Protein AF-A0A962CX03-F1 (afdb_monomer)

Sequence (135 aa):
MAIAQDLIFKYGFELQIPLNDTGITWGGGYPDGNNATCTSNISEPQDCNHGRDATHNDDSDCHAGFSFTKLDMSGNPIPASATQWSCVRDNVTGFVWEVKTDYEGIHDKDITYRWGGITHQGNYGTEFYDDWLSW

Mean predicted aligned error: 10.26 Å

Foldseek 3Di:
DDDDADFDDDPPDGPRQQDAAPLDLWFAAPPGDIGNNLPHPDPDHGSNCDGQLNVPQDPPQHGSRWHKFFAAPVRHTDDPPDPDGQWIATPRRRDIGG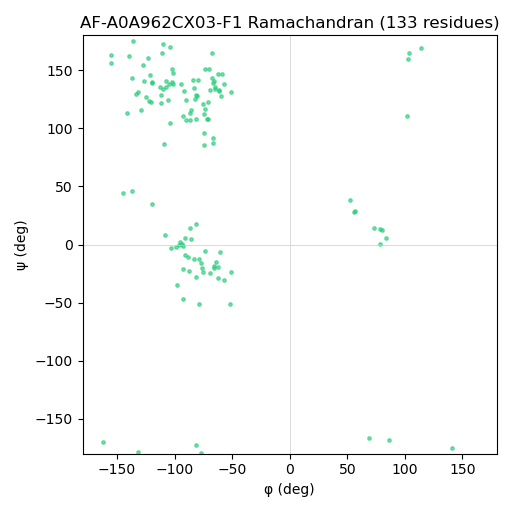DADCDPDPRHPPWDFDDAEPPDDDPDDDDHDPHGTDD

Secondary structure (DSSP, 8-state):
-PPP---EEETTEEE--PPP------EEPSSSSEETTS--S-SSPPGGGSHHHHHS---BTBGGG--EEEE-TTS-B--TT-S--SEEEETTT--EEE--BSSSSTTBTT-EE-S--TT--S--SS---SSSEE-

pLDDT: mean 82.19, std 16.19, range [32.12, 98.62]

Nearest PDB structures (foldseek):
  4gio-assembly2_B  TM=4.426E-01  e=8.519E+00  Campylobacter jejuni subsp. jejuni NCTC 11168 = ATCC 700819

Solvent-accessible surface area (backbone atoms only — not comparable to full-atom values): 8606 Å² total; per-residue (Å²): 136,86,81,89,70,81,79,58,89,54,93,90,46,87,55,76,66,60,72,86,61,91,50,48,53,42,23,66,24,76,98,61,66,74,20,77,78,48,72,40,88,61,90,68,87,45,68,22,72,39,62,38,27,48,77,44,61,37,62,90,51,43,64,30,40,44,42,70,42,38,14,40,90,86,66,48,81,49,63,86,86,54,93,74,62,38,28,40,34,32,72,79,60,68,50,71,45,75,58,65,36,95,52,94,59,98,50,22,68,84,65,43,76,52,88,53,26,84,82,55,88,74,87,80,74,96,75,87,46,89,45,51,70,56,130

Radius of gyration: 21.23 Å; Cα contacts (8 Å, |Δi|>4): 217; chains: 1; bounding box: 46×38×58 Å

Structure (mmCIF, N/CA/C/O backbone):
data_AF-A0A962CX03-F1
#
_entry.id   AF-A0A962CX03-F1
#
loop_
_atom_site.group_PDB
_atom_site.id
_atom_site.type_symbol
_atom_site.label_atom_id
_atom_site.label_alt_id
_atom_site.label_comp_id
_atom_site.label_asym_id
_atom_site.label_entity_id
_atom_site.label_seq_id
_atom_site.pdbx_PDB_ins_code
_atom_site.Cartn_x
_atom_site.Cartn_y
_atom_site.Cartn_z
_atom_site.occupancy
_atom_site.B_iso_or_equiv
_atom_site.auth_seq_id
_atom_site.auth_comp_id
_atom_site.auth_asym_id
_atom_site.auth_atom_id
_atom_site.pdbx_PDB_model_num
ATOM 1 N N . MET A 1 1 ? 19.998 -18.017 -9.190 1.00 35.44 1 MET A N 1
ATOM 2 C CA . MET A 1 1 ? 20.052 -16.808 -8.346 1.00 35.44 1 MET A CA 1
ATOM 3 C C . MET A 1 1 ? 18.984 -17.002 -7.286 1.00 35.44 1 MET A C 1
ATOM 5 O O . MET A 1 1 ? 17.829 -17.158 -7.655 1.00 35.44 1 MET A O 1
ATOM 9 N N . ALA A 1 2 ? 19.385 -17.220 -6.035 1.00 32.12 2 ALA A N 1
ATOM 10 C CA . ALA A 1 2 ? 18.464 -17.558 -4.952 1.00 32.12 2 ALA A CA 1
ATOM 11 C C . ALA A 1 2 ? 17.809 -16.273 -4.434 1.00 32.12 2 ALA A C 1
ATOM 13 O O . ALA A 1 2 ? 18.511 -15.303 -4.162 1.00 32.12 2 ALA A O 1
ATOM 14 N N . ILE A 1 3 ? 16.480 -16.267 -4.365 1.00 43.69 3 ILE A N 1
ATOM 15 C CA . ILE A 1 3 ? 15.686 -15.158 -3.839 1.00 43.69 3 ILE A CA 1
ATOM 16 C C . ILE A 1 3 ? 15.831 -15.207 -2.316 1.00 43.69 3 ILE A C 1
ATOM 18 O O . ILE A 1 3 ? 15.513 -16.229 -1.710 1.00 43.69 3 ILE A O 1
ATOM 22 N N . ALA A 1 4 ? 16.345 -14.143 -1.703 1.00 43.91 4 ALA A N 1
ATOM 23 C CA . ALA A 1 4 ? 16.260 -13.982 -0.258 1.00 43.91 4 ALA A CA 1
ATOM 24 C C . ALA A 1 4 ? 14.809 -13.613 0.067 1.00 43.91 4 ALA A C 1
ATOM 26 O O . ALA A 1 4 ? 14.304 -12.607 -0.422 1.00 43.91 4 ALA A O 1
ATOM 27 N N . GLN A 1 5 ? 14.121 -14.473 0.806 1.00 55.59 5 GLN A N 1
ATOM 28 C CA . GLN A 1 5 ? 12.756 -14.243 1.263 1.00 55.59 5 GLN A CA 1
ATOM 29 C C . GLN A 1 5 ? 12.763 -14.260 2.783 1.00 55.59 5 GLN A C 1
ATOM 31 O O . GLN A 1 5 ? 13.469 -15.073 3.382 1.00 55.59 5 GLN A O 1
ATOM 36 N N . ASP A 1 6 ? 11.997 -13.366 3.400 1.00 57.28 6 ASP A N 1
ATOM 37 C CA . ASP A 1 6 ? 11.850 -13.341 4.849 1.00 57.28 6 ASP A CA 1
ATOM 38 C C . ASP A 1 6 ? 11.018 -14.546 5.300 1.00 57.28 6 ASP A C 1
ATOM 40 O O . ASP A 1 6 ? 9.814 -14.656 5.066 1.00 57.28 6 ASP A O 1
ATOM 44 N N . LEU A 1 7 ? 11.708 -15.500 5.920 1.00 48.28 7 LEU A N 1
ATOM 45 C CA . LEU A 1 7 ? 11.159 -16.770 6.369 1.00 48.28 7 LEU A CA 1
ATOM 46 C C . LEU A 1 7 ? 10.555 -16.620 7.765 1.00 48.28 7 LEU A C 1
ATOM 48 O O . LEU A 1 7 ? 11.276 -16.554 8.762 1.00 48.28 7 LEU A O 1
ATOM 52 N N . ILE A 1 8 ? 9.225 -16.630 7.865 1.00 56.41 8 ILE A N 1
ATOM 53 C CA . ILE A 1 8 ? 8.544 -16.780 9.156 1.00 56.41 8 ILE A CA 1
ATOM 54 C C . ILE A 1 8 ? 8.317 -18.273 9.411 1.00 56.41 8 ILE A C 1
ATOM 56 O O . ILE A 1 8 ? 7.462 -18.915 8.802 1.00 56.41 8 ILE A O 1
ATOM 60 N N . PHE A 1 9 ? 9.079 -18.842 10.347 1.00 45.50 9 PHE A N 1
ATOM 61 C CA . PHE A 1 9 ? 8.930 -20.241 10.742 1.00 45.50 9 PHE A CA 1
ATOM 62 C C . PHE A 1 9 ? 7.643 -20.450 11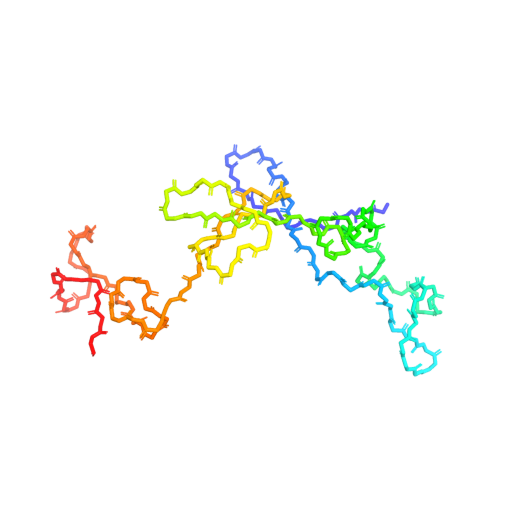.552 1.00 45.50 9 PHE A C 1
ATOM 64 O O . PHE A 1 9 ? 7.573 -20.093 12.730 1.00 45.50 9 PHE A O 1
ATOM 71 N N . LYS A 1 10 ? 6.637 -21.107 10.962 1.00 50.34 10 LYS A N 1
ATOM 72 C CA . LYS A 1 10 ? 5.485 -21.642 11.703 1.00 50.34 10 LYS A CA 1
ATOM 73 C C . LYS A 1 10 ? 5.258 -23.114 11.345 1.00 50.34 10 LYS A C 1
ATOM 75 O O . LYS A 1 10 ? 4.954 -23.452 10.210 1.00 50.34 10 LYS A O 1
ATOM 80 N N . TYR A 1 11 ? 5.417 -23.997 12.334 1.00 50.97 11 TYR A N 1
ATOM 81 C CA . TYR A 1 11 ? 5.124 -25.441 12.256 1.00 50.97 11 TYR A CA 1
ATOM 82 C C . TYR A 1 11 ? 5.843 -26.252 11.157 1.00 50.97 11 TYR A C 1
ATOM 84 O O . TYR A 1 11 ? 5.331 -27.280 10.724 1.00 50.97 11 TYR A O 1
ATOM 92 N N . GLY A 1 12 ? 7.042 -25.844 10.728 1.00 54.34 12 GLY A N 1
ATOM 93 C CA . GLY A 1 12 ? 7.850 -26.644 9.795 1.00 54.34 12 GLY A CA 1
ATOM 94 C C . GLY A 1 12 ? 7.335 -26.665 8.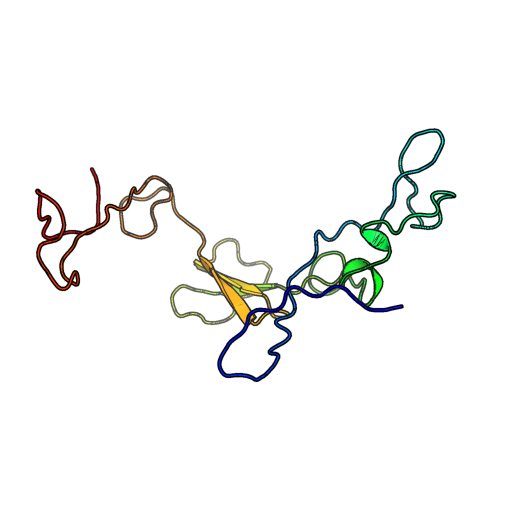351 1.00 54.34 12 GLY A C 1
ATOM 95 O O . GLY A 1 12 ? 7.793 -27.489 7.564 1.00 54.34 12 GLY A O 1
ATOM 96 N N . PHE A 1 13 ? 6.414 -25.762 8.001 1.00 53.03 13 PHE A N 1
ATOM 97 C CA . PHE A 1 13 ? 6.061 -25.449 6.621 1.00 53.03 13 PHE A CA 1
ATOM 98 C C . PHE A 1 13 ? 6.528 -24.025 6.318 1.00 53.03 13 PHE A C 1
ATOM 100 O O . PHE A 1 13 ? 6.255 -23.097 7.082 1.00 53.03 13 PHE A O 1
ATOM 107 N N . GLU A 1 14 ? 7.267 -23.864 5.227 1.00 53.75 14 GLU A N 1
ATOM 108 C CA . GLU A 1 14 ? 7.756 -22.575 4.753 1.00 53.75 14 GLU A CA 1
ATOM 109 C C . GLU A 1 14 ? 6.570 -21.823 4.129 1.00 53.75 14 GLU A C 1
ATOM 111 O O . GLU A 1 14 ? 6.269 -21.946 2.944 1.00 53.75 14 GLU A O 1
ATOM 116 N N . LEU A 1 15 ? 5.796 -21.121 4.960 1.00 54.88 15 LEU A N 1
ATOM 117 C CA . LEU A 1 15 ? 4.780 -20.194 4.474 1.00 54.88 15 LEU A CA 1
ATOM 118 C C . LEU A 1 15 ? 5.513 -18.961 3.963 1.00 54.88 15 LEU A C 1
ATOM 120 O O . LEU A 1 15 ? 5.861 -18.067 4.731 1.00 54.88 15 LEU A O 1
ATOM 124 N N . GLN A 1 16 ? 5.748 -18.935 2.656 1.00 59.31 16 GLN A N 1
ATOM 125 C CA . GLN A 1 16 ? 6.148 -17.724 1.966 1.00 59.31 16 GLN A CA 1
ATOM 126 C C . GLN A 1 16 ? 4.961 -16.757 2.022 1.00 59.31 16 GLN A C 1
ATOM 128 O O . GLN A 1 16 ? 4.057 -16.818 1.191 1.00 59.31 16 GLN A O 1
ATOM 133 N N . ILE A 1 17 ? 4.925 -15.911 3.050 1.00 64.12 17 ILE A N 1
ATOM 134 C CA . ILE A 1 17 ? 3.992 -14.792 3.103 1.00 64.12 17 ILE A CA 1
ATOM 135 C C . ILE A 1 17 ? 4.552 -13.775 2.112 1.00 64.12 17 ILE A C 1
ATOM 137 O O . ILE A 1 17 ? 5.648 -13.260 2.346 1.00 64.12 17 ILE A O 1
ATOM 141 N N . PRO A 1 18 ? 3.870 -13.513 0.984 1.00 69.06 18 PRO A N 1
ATOM 142 C CA . PRO A 1 18 ? 4.270 -12.397 0.156 1.00 69.06 18 PRO A CA 1
ATOM 143 C C . PRO A 1 18 ? 4.151 -11.156 1.037 1.00 69.06 18 PRO A C 1
ATOM 145 O O . PRO A 1 18 ? 3.132 -10.973 1.697 1.00 69.06 18 PRO A O 1
ATOM 148 N N . LEU A 1 19 ? 5.205 -10.356 1.111 1.00 71.38 19 LEU A N 1
ATOM 149 C CA . LEU A 1 19 ? 5.134 -9.009 1.651 1.00 71.38 19 LEU A CA 1
ATOM 150 C C . LEU A 1 19 ? 5.093 -8.050 0.470 1.00 71.38 19 LEU A C 1
ATOM 152 O O . LEU A 1 19 ? 5.653 -8.328 -0.594 1.00 71.38 19 LEU A O 1
ATOM 156 N N . ASN A 1 20 ? 4.395 -6.941 0.663 1.00 79.50 20 ASN A N 1
ATOM 157 C CA . ASN A 1 20 ? 4.492 -5.827 -0.257 1.00 79.50 20 ASN A CA 1
ATOM 158 C C . ASN A 1 20 ? 5.909 -5.258 -0.201 1.00 79.50 20 ASN A C 1
ATOM 160 O O . ASN A 1 20 ? 6.454 -5.070 0.887 1.00 79.50 20 ASN A O 1
ATOM 164 N N . ASP A 1 21 ? 6.475 -5.014 -1.379 1.00 84.81 21 ASP A N 1
ATOM 165 C CA . ASP A 1 21 ? 7.738 -4.296 -1.521 1.00 84.81 21 ASP A CA 1
ATOM 166 C C . ASP A 1 21 ? 7.500 -2.776 -1.438 1.00 84.81 21 ASP A C 1
ATOM 168 O O . ASP A 1 21 ? 6.391 -2.331 -1.125 1.00 84.81 21 ASP A O 1
ATOM 172 N N . THR A 1 22 ? 8.513 -1.956 -1.706 1.00 88.12 22 THR A N 1
ATOM 173 C CA . THR A 1 22 ? 8.414 -0.499 -1.564 1.00 88.12 22 THR A CA 1
ATOM 174 C C . THR A 1 22 ? 7.635 0.177 -2.697 1.00 88.12 22 THR A C 1
ATOM 176 O O . THR A 1 22 ? 7.130 1.289 -2.517 1.00 88.12 22 THR A O 1
ATOM 179 N N . GLY A 1 23 ? 7.492 -0.491 -3.848 1.00 91.44 23 GLY A N 1
ATOM 180 C CA . GLY A 1 23 ? 6.838 0.066 -5.033 1.00 91.44 23 GLY A CA 1
ATOM 181 C C . GLY A 1 23 ? 7.737 0.997 -5.856 1.00 91.44 23 GLY A C 1
ATOM 182 O O . GLY A 1 23 ? 7.235 1.724 -6.715 1.00 91.44 23 GLY A O 1
ATOM 183 N N . ILE A 1 24 ? 9.049 1.033 -5.600 1.00 92.81 24 ILE A N 1
ATOM 184 C CA . ILE A 1 24 ? 9.985 1.885 -6.338 1.00 92.81 24 ILE A CA 1
ATOM 185 C C . ILE A 1 24 ? 10.357 1.213 -7.664 1.00 92.81 24 ILE A C 1
ATOM 187 O O . ILE A 1 24 ? 11.164 0.300 -7.736 1.00 92.81 24 ILE A O 1
ATOM 191 N N . THR A 1 25 ? 9.836 1.759 -8.761 1.00 92.88 25 THR A N 1
ATOM 192 C CA . THR A 1 25 ? 10.052 1.230 -10.123 1.00 92.88 25 THR A CA 1
ATOM 193 C C . THR A 1 25 ? 11.326 1.738 -10.815 1.00 92.88 25 THR A C 1
ATOM 195 O O . THR A 1 25 ? 11.574 1.429 -11.981 1.00 92.88 25 THR A O 1
ATOM 198 N N . TRP A 1 26 ? 12.157 2.520 -10.121 1.00 93.25 26 TRP A N 1
ATOM 199 C CA . TRP A 1 26 ? 13.375 3.138 -10.657 1.00 93.25 26 TRP A CA 1
ATOM 200 C C . TRP A 1 26 ? 14.599 2.838 -9.787 1.00 93.25 26 TRP A C 1
ATOM 202 O O . TRP A 1 26 ? 14.490 2.579 -8.596 1.00 93.25 26 TRP A O 1
ATOM 212 N N . GLY A 1 27 ? 15.788 2.871 -10.386 1.00 93.00 27 GLY A N 1
ATOM 213 C CA . GLY A 1 27 ? 17.046 2.567 -9.696 1.00 93.00 27 GLY A CA 1
ATOM 214 C C . GLY A 1 27 ? 17.924 3.798 -9.497 1.00 93.00 27 GLY A C 1
ATOM 215 O O . GLY A 1 27 ? 17.666 4.860 -10.065 1.00 93.00 27 GLY A O 1
ATOM 216 N N . GLY A 1 28 ? 19.015 3.656 -8.746 1.00 94.38 28 GLY A N 1
ATOM 217 C CA . GLY A 1 28 ? 20.083 4.659 -8.741 1.00 94.38 28 GLY A CA 1
ATOM 218 C C . GLY A 1 28 ? 20.806 4.717 -10.092 1.00 94.38 28 GLY A C 1
ATOM 219 O O . GLY A 1 28 ? 20.999 3.691 -10.742 1.00 94.38 28 GLY A O 1
ATOM 220 N N . GLY A 1 29 ? 21.207 5.908 -10.528 1.00 93.00 29 GLY A N 1
ATOM 221 C CA . GLY A 1 29 ? 22.093 6.135 -11.670 1.00 93.00 29 GLY A CA 1
ATOM 222 C C . GLY A 1 29 ? 23.518 6.430 -11.202 1.00 93.00 29 GLY A C 1
ATOM 223 O O . GLY A 1 29 ? 23.715 7.167 -10.241 1.00 93.00 29 GLY A O 1
ATOM 224 N N . TYR A 1 30 ? 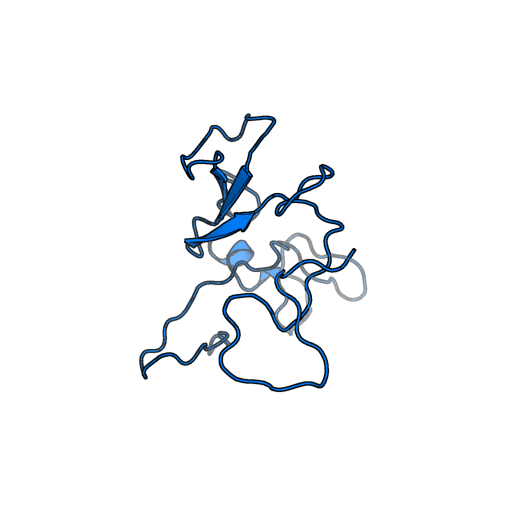24.520 5.861 -11.876 1.00 89.56 30 TYR A N 1
ATOM 225 C CA . TYR A 1 30 ? 25.918 6.259 -11.698 1.00 89.56 30 TYR A CA 1
ATOM 226 C C . TYR A 1 30 ? 26.352 7.149 -12.875 1.00 89.56 30 TYR A C 1
ATOM 228 O O . TYR A 1 30 ? 26.032 6.820 -14.020 1.00 89.56 30 TYR A O 1
ATOM 236 N N . PRO A 1 31 ? 27.135 8.221 -12.648 1.00 92.31 31 PRO A N 1
ATOM 237 C CA . PRO A 1 31 ? 27.731 8.642 -11.372 1.00 92.31 31 PRO A CA 1
ATOM 238 C C . PRO A 1 31 ? 26.779 9.374 -10.418 1.00 92.31 31 PRO A C 1
ATOM 240 O O . PRO A 1 31 ? 27.114 9.523 -9.244 1.00 92.31 31 PRO A O 1
ATOM 243 N N . ASP A 1 32 ? 25.610 9.796 -10.891 1.00 91.94 32 ASP A N 1
ATOM 244 C CA . ASP A 1 32 ? 24.614 10.511 -10.101 1.00 91.94 32 ASP A CA 1
ATOM 245 C C . ASP A 1 32 ? 23.189 10.339 -10.658 1.00 91.94 32 ASP A C 1
ATOM 247 O O . ASP A 1 32 ? 22.981 9.956 -11.812 1.00 91.94 32 ASP A O 1
ATOM 251 N N . GLY A 1 33 ? 22.202 10.652 -9.813 1.00 92.69 33 GLY A N 1
ATOM 252 C CA . GLY A 1 33 ? 20.789 10.729 -10.179 1.00 92.69 33 GLY A CA 1
ATOM 253 C C . GLY A 1 33 ? 20.018 9.409 -10.106 1.00 92.69 33 GLY A C 1
ATOM 254 O O . GLY A 1 33 ? 20.482 8.413 -9.554 1.00 92.69 33 GLY A O 1
ATOM 255 N N . ASN A 1 34 ? 18.806 9.430 -10.668 1.00 93.75 34 ASN A N 1
ATOM 256 C CA . ASN A 1 34 ? 17.895 8.287 -10.734 1.00 93.75 34 ASN A CA 1
ATOM 257 C C . ASN A 1 34 ? 17.834 7.749 -12.168 1.00 93.75 34 ASN A C 1
ATOM 259 O O . ASN A 1 34 ? 17.776 8.513 -13.133 1.00 93.75 34 ASN A O 1
ATOM 263 N N . ASN A 1 35 ? 17.779 6.431 -12.313 1.00 92.75 35 ASN A N 1
ATOM 264 C CA . ASN A 1 35 ? 17.558 5.739 -13.570 1.00 92.75 35 ASN A CA 1
ATOM 265 C C . ASN A 1 35 ? 16.116 5.220 -13.635 1.00 92.75 35 ASN A C 1
ATOM 267 O O . ASN A 1 35 ? 15.766 4.221 -13.008 1.00 92.75 35 ASN A O 1
ATOM 271 N N . ALA A 1 36 ? 15.285 5.898 -14.426 1.00 90.75 36 ALA A N 1
ATOM 272 C CA . ALA A 1 36 ? 13.856 5.604 -14.533 1.00 90.75 36 ALA A CA 1
ATOM 273 C C . ALA A 1 36 ? 13.532 4.234 -15.154 1.00 90.75 36 ALA A C 1
ATOM 275 O O . ALA A 1 36 ? 12.417 3.754 -15.011 1.00 90.75 36 ALA A O 1
ATOM 276 N N . THR A 1 37 ? 14.476 3.619 -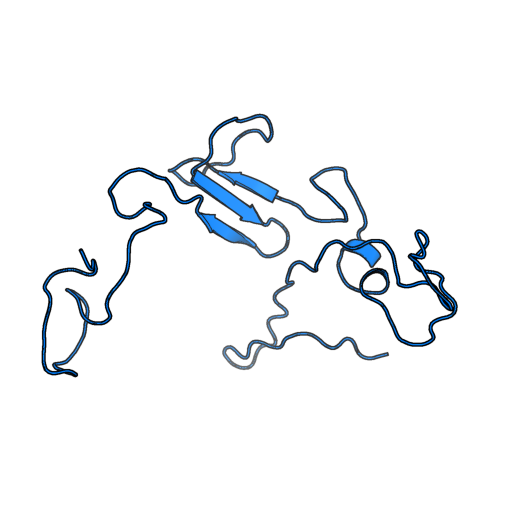15.869 1.00 88.06 37 THR A N 1
ATOM 277 C CA . TH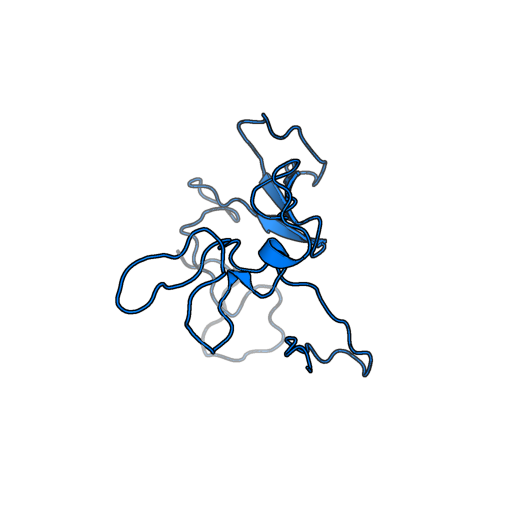R A 1 37 ? 14.257 2.352 -16.581 1.00 88.06 37 THR A CA 1
ATOM 278 C C . THR A 1 37 ? 14.716 1.130 -15.794 1.00 88.06 37 THR A C 1
ATOM 280 O O . THR A 1 37 ? 14.595 0.020 -16.300 1.00 88.06 37 THR A O 1
ATOM 283 N N . CYS A 1 38 ? 15.259 1.313 -14.586 1.00 88.12 38 CYS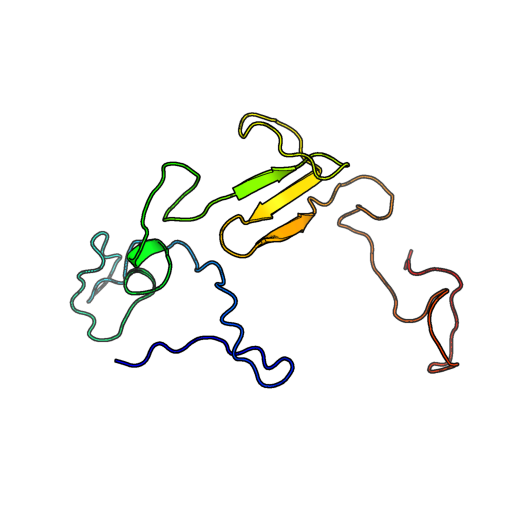 A N 1
ATOM 284 C CA . CYS A 1 38 ? 15.869 0.242 -13.799 1.00 88.12 38 CYS A CA 1
ATOM 285 C C . CYS A 1 38 ? 16.995 -0.519 -14.543 1.00 88.12 38 CYS A C 1
ATOM 287 O O . CYS A 1 38 ? 17.262 -1.697 -14.310 1.00 88.12 38 CYS A O 1
ATOM 289 N N . THR A 1 39 ? 17.671 0.162 -15.470 1.00 88.00 39 THR A N 1
ATOM 290 C CA . THR A 1 39 ? 18.761 -0.376 -16.299 1.00 88.00 39 THR A CA 1
ATOM 291 C C . THR A 1 39 ? 20.062 0.396 -16.084 1.00 88.00 39 THR A C 1
ATOM 293 O O . THR A 1 39 ? 20.798 0.654 -17.041 1.00 88.00 39 THR A O 1
ATOM 296 N N . SER A 1 40 ? 20.322 0.870 -14.865 1.00 84.19 40 SER A N 1
ATOM 297 C CA . SER A 1 40 ? 21.557 1.598 -14.592 1.00 84.19 40 SER A CA 1
ATOM 298 C C . SER A 1 40 ? 22.781 0.688 -14.689 1.00 84.19 40 SER A C 1
ATOM 300 O O . SER A 1 40 ? 22.697 -0.537 -14.706 1.00 84.19 40 SER A O 1
ATOM 302 N N . ASN A 1 41 ? 23.951 1.308 -14.771 1.00 81.50 41 ASN A N 1
ATOM 303 C CA . ASN A 1 41 ? 25.250 0.643 -14.801 1.00 81.50 41 ASN A CA 1
ATOM 304 C C . ASN A 1 41 ? 25.761 0.245 -13.402 1.00 81.50 41 ASN A C 1
ATOM 306 O O . ASN A 1 41 ? 26.959 0.011 -13.240 1.00 81.50 41 ASN A O 1
ATOM 310 N N . ILE A 1 42 ? 24.879 0.207 -12.403 1.00 90.56 42 ILE A N 1
ATOM 311 C CA . ILE A 1 42 ? 25.169 -0.325 -11.072 1.00 90.56 42 ILE A CA 1
ATOM 312 C C . ILE A 1 42 ? 25.015 -1.848 -11.151 1.00 90.56 42 ILE A C 1
ATOM 314 O O . ILE A 1 42 ? 23.993 -2.345 -11.616 1.00 90.56 42 ILE A O 1
ATOM 318 N N . SER A 1 43 ? 26.052 -2.592 -10.763 1.00 85.69 43 SER A N 1
ATOM 319 C CA . SER A 1 43 ? 26.071 -4.058 -10.862 1.00 85.69 43 SER A CA 1
ATOM 320 C C . SER A 1 43 ? 25.227 -4.747 -9.795 1.00 85.69 43 SER A C 1
ATOM 322 O O . SER A 1 43 ? 24.820 -5.896 -9.974 1.00 85.69 43 SER A O 1
ATOM 324 N N . GLU A 1 44 ? 24.997 -4.068 -8.677 1.00 90.25 44 GLU A N 1
ATOM 325 C CA . GLU A 1 44 ? 24.247 -4.579 -7.542 1.00 90.25 44 GLU A CA 1
ATOM 326 C C . GLU A 1 44 ? 22.744 -4.385 -7.771 1.00 90.25 44 GLU A C 1
ATOM 328 O O . GLU A 1 44 ? 22.326 -3.286 -8.159 1.00 90.25 44 GLU A O 1
ATOM 333 N N . PRO A 1 45 ? 21.917 -5.408 -7.490 1.00 88.31 45 PRO A N 1
ATOM 334 C CA . PRO A 1 45 ? 20.479 -5.281 -7.649 1.00 88.31 45 PRO A CA 1
ATOM 335 C C . PRO A 1 45 ? 19.896 -4.127 -6.828 1.00 88.31 45 PRO A C 1
ATOM 337 O O . PRO A 1 45 ? 20.275 -3.905 -5.677 1.00 88.31 45 PRO A O 1
ATOM 340 N N . GLN A 1 46 ? 18.982 -3.397 -7.453 1.00 91.25 46 GLN A N 1
ATOM 341 C CA . GLN A 1 46 ? 18.217 -2.291 -6.887 1.00 91.25 46 GLN A CA 1
ATOM 342 C C . GLN A 1 46 ? 16.787 -2.753 -6.577 1.00 91.25 46 GLN A C 1
ATOM 344 O O . GLN A 1 46 ? 16.381 -3.830 -7.013 1.00 91.25 46 GLN A O 1
ATOM 349 N N . ASP A 1 47 ? 16.019 -1.923 -5.868 1.00 89.62 47 ASP A N 1
ATOM 350 C CA . ASP A 1 47 ? 14.626 -2.222 -5.498 1.00 89.62 47 ASP A CA 1
ATOM 351 C C . ASP A 1 47 ? 13.784 -2.634 -6.714 1.00 89.62 47 ASP A C 1
ATOM 353 O O . ASP A 1 47 ? 13.290 -3.752 -6.784 1.00 89.62 47 ASP A O 1
ATOM 357 N N . CYS A 1 48 ? 13.841 -1.814 -7.765 1.00 90.62 48 CYS A N 1
ATOM 358 C CA . CYS A 1 48 ? 13.162 -2.029 -9.041 1.00 90.62 48 CYS A CA 1
ATOM 359 C C . CYS A 1 48 ? 13.564 -3.312 -9.808 1.00 90.62 48 CYS A C 1
ATOM 361 O O . CYS A 1 48 ? 13.009 -3.604 -10.871 1.00 90.62 48 CYS A O 1
ATOM 363 N N . ASN A 1 49 ? 14.570 -4.069 -9.343 1.00 90.62 49 ASN A N 1
ATOM 364 C CA . ASN A 1 49 ? 14.936 -5.380 -9.893 1.00 90.62 49 ASN A CA 1
ATOM 365 C C . ASN A 1 49 ? 14.216 -6.545 -9.195 1.00 90.62 49 ASN A C 1
ATOM 367 O O . ASN A 1 49 ? 14.320 -7.691 -9.649 1.00 90.62 49 ASN A O 1
ATOM 371 N N . HIS A 1 50 ? 13.521 -6.276 -8.094 1.00 87.88 50 HIS A N 1
ATOM 372 C CA . HIS A 1 50 ? 12.915 -7.259 -7.213 1.00 87.88 50 HIS A CA 1
ATOM 373 C C . HIS A 1 50 ? 11.462 -6.889 -6.895 1.00 87.88 50 HIS A C 1
ATOM 375 O O . HIS A 1 50 ? 10.888 -5.990 -7.494 1.00 87.88 50 HIS A O 1
ATOM 381 N N . GLY A 1 51 ? 10.807 -7.706 -6.073 1.00 88.31 51 GLY A N 1
ATOM 382 C CA . GLY A 1 51 ? 9.446 -7.399 -5.652 1.00 88.31 51 GLY A CA 1
ATOM 383 C C . GLY A 1 51 ? 8.371 -7.489 -6.736 1.00 88.31 51 GLY A C 1
ATOM 384 O O . GLY A 1 51 ? 8.514 -8.092 -7.815 1.00 88.31 51 GLY A O 1
ATOM 385 N N . ARG A 1 52 ? 7.208 -6.936 -6.389 1.00 90.25 52 ARG A N 1
ATOM 386 C CA . ARG A 1 52 ? 6.035 -6.880 -7.274 1.00 90.25 52 ARG A CA 1
ATOM 387 C C . ARG A 1 52 ? 6.122 -5.733 -8.269 1.00 90.25 52 ARG A C 1
ATOM 389 O O . ARG A 1 52 ? 5.620 -5.894 -9.375 1.00 90.25 52 ARG A O 1
ATOM 396 N N . ASP A 1 53 ? 6.818 -4.664 -7.926 1.00 91.19 53 ASP A N 1
ATOM 397 C CA . ASP A 1 53 ? 7.119 -3.534 -8.803 1.00 91.19 53 ASP A CA 1
ATOM 398 C C . ASP A 1 53 ? 8.036 -3.917 -9.980 1.00 91.19 53 ASP A C 1
ATOM 400 O O . ASP A 1 53 ? 7.983 -3.260 -11.021 1.00 91.19 53 ASP A O 1
ATOM 404 N N . ALA A 1 54 ? 8.778 -5.031 -9.889 1.00 90.50 54 ALA A N 1
ATOM 405 C CA . ALA A 1 54 ? 9.452 -5.646 -11.035 1.00 90.50 54 ALA A CA 1
ATOM 406 C C . ALA A 1 54 ? 8.617 -6.738 -11.732 1.00 90.50 54 ALA A C 1
ATOM 408 O O . ALA A 1 54 ? 8.531 -6.785 -12.960 1.00 90.50 54 ALA A O 1
ATOM 409 N N . THR A 1 55 ? 8.020 -7.665 -10.973 1.00 90.81 55 THR A N 1
ATOM 410 C CA . THR A 1 55 ? 7.408 -8.885 -11.550 1.00 90.81 55 THR A CA 1
ATOM 411 C C . THR A 1 55 ? 5.952 -8.724 -11.987 1.00 90.81 55 THR A C 1
ATOM 413 O O . THR A 1 55 ? 5.470 -9.505 -12.805 1.00 90.81 55 THR A O 1
ATOM 416 N N . HIS A 1 56 ? 5.243 -7.748 -11.426 1.00 90.94 56 HIS A N 1
ATOM 417 C CA . HIS A 1 56 ? 3.813 -7.501 -11.610 1.00 90.94 56 HIS A CA 1
ATOM 418 C C . HIS A 1 56 ? 3.519 -5.993 -11.592 1.00 90.94 56 HIS A C 1
ATOM 420 O O . HIS A 1 56 ? 2.573 -5.558 -10.939 1.00 90.94 56 HIS A O 1
ATOM 426 N N . ASN A 1 57 ? 4.347 -5.209 -12.286 1.00 90.81 57 ASN A N 1
ATOM 427 C CA . ASN A 1 57 ? 4.213 -3.759 -12.390 1.00 90.81 57 ASN A CA 1
ATOM 428 C C . ASN A 1 57 ? 2.941 -3.377 -13.163 1.00 90.81 57 ASN A C 1
ATOM 430 O O . ASN A 1 57 ? 2.951 -3.257 -14.390 1.00 90.81 57 ASN A O 1
ATOM 434 N N . ASP A 1 58 ? 1.836 -3.265 -12.438 1.00 90.62 58 ASP A N 1
ATOM 435 C CA . ASP A 1 58 ? 0.524 -2.904 -12.952 1.00 90.62 58 ASP A CA 1
ATOM 436 C C . ASP A 1 58 ? -0.085 -1.838 -12.043 1.00 90.62 58 ASP A C 1
ATOM 438 O O . ASP A 1 58 ? -0.126 -2.014 -10.827 1.00 90.62 58 ASP A O 1
ATOM 442 N N . ASP A 1 59 ? -0.548 -0.749 -12.654 1.00 94.00 59 ASP A N 1
ATOM 443 C CA . ASP A 1 59 ? -1.183 0.381 -11.975 1.00 94.00 59 ASP A CA 1
ATOM 444 C C . ASP A 1 59 ? -2.727 0.279 -11.973 1.00 94.00 59 ASP A C 1
ATOM 446 O O . ASP A 1 59 ? -3.416 1.192 -11.506 1.00 94.00 59 ASP A O 1
ATOM 450 N N . SER A 1 60 ? -3.304 -0.800 -12.523 1.00 92.25 60 SER A N 1
ATOM 451 C CA . SER A 1 60 ? -4.756 -0.957 -12.703 1.00 92.25 60 SER A CA 1
ATOM 452 C C . SER A 1 60 ? -5.557 -0.971 -11.397 1.00 92.25 60 SER A C 1
ATOM 454 O O . SER A 1 60 ? -6.710 -0.533 -11.388 1.00 92.25 60 SER A O 1
ATOM 456 N N . ASP A 1 61 ? -4.947 -1.426 -10.301 1.00 89.94 61 ASP A N 1
ATOM 457 C CA . ASP A 1 61 ? -5.562 -1.541 -8.974 1.00 89.94 61 ASP A CA 1
ATOM 458 C C . ASP A 1 61 ? -4.622 -1.058 -7.856 1.00 89.94 61 ASP A C 1
ATOM 460 O O . ASP A 1 61 ? -4.511 -1.699 -6.818 1.00 89.94 61 ASP A O 1
ATOM 464 N N . CYS A 1 62 ? -3.996 0.110 -8.060 1.00 92.56 62 CYS A N 1
ATOM 465 C CA . CYS A 1 62 ? -2.949 0.764 -7.244 1.00 92.56 62 CYS A CA 1
ATOM 466 C C . CYS A 1 62 ? -1.548 0.623 -7.854 1.00 92.56 62 CYS A C 1
ATOM 468 O O . CYS A 1 62 ? -1.339 -0.146 -8.776 1.00 92.56 62 CYS A O 1
ATOM 470 N N . HIS A 1 63 ? -0.607 1.435 -7.365 1.00 94.06 63 HIS A N 1
ATOM 471 C CA . HIS A 1 63 ? 0.697 1.627 -7.998 1.00 94.06 63 HIS A CA 1
ATOM 472 C C . HIS A 1 63 ? 1.582 0.371 -7.988 1.00 94.06 63 HIS A C 1
ATOM 474 O O . HIS A 1 63 ? 1.664 -0.306 -6.966 1.00 94.06 63 HIS A O 1
ATOM 480 N N . ALA A 1 64 ? 2.308 0.123 -9.079 1.00 92.81 64 ALA A N 1
ATOM 481 C CA . ALA A 1 64 ? 3.439 -0.804 -9.148 1.00 92.81 64 ALA A CA 1
ATOM 482 C C . ALA A 1 64 ? 3.131 -2.221 -8.621 1.00 92.81 64 ALA A C 1
ATOM 484 O O . ALA A 1 64 ? 3.956 -2.862 -7.971 1.00 92.81 64 ALA A O 1
ATOM 485 N N . GLY A 1 65 ? 1.926 -2.727 -8.896 1.00 91.31 65 GLY A N 1
ATOM 486 C CA . GLY A 1 65 ? 1.516 -4.074 -8.503 1.00 91.31 65 GLY A CA 1
ATOM 487 C C . GLY A 1 65 ? 0.993 -4.210 -7.074 1.00 91.31 65 GLY A C 1
ATOM 488 O O . GLY A 1 65 ? 0.706 -5.342 -6.650 1.00 91.31 65 GLY A O 1
ATOM 489 N N . PHE A 1 66 ? 0.843 -3.100 -6.342 1.00 93.38 66 PHE A N 1
ATOM 490 C CA . PHE A 1 66 ? 0.005 -3.061 -5.148 1.00 93.38 66 PHE A CA 1
ATOM 491 C C . PHE A 1 66 ? -1.453 -3.346 -5.512 1.00 93.38 66 PHE A C 1
ATOM 493 O O . PHE A 1 66 ? -1.915 -2.973 -6.583 1.00 93.38 66 PHE A O 1
ATOM 500 N N . SER A 1 67 ? -2.183 -3.995 -4.603 1.00 94.50 67 SER A N 1
ATOM 501 C CA . SER A 1 67 ? -3.628 -4.201 -4.730 1.00 94.50 67 SER A CA 1
ATOM 502 C C . SER A 1 67 ? -4.296 -4.055 -3.372 1.00 94.50 67 SER A C 1
ATOM 504 O O . SER A 1 67 ? -4.089 -4.868 -2.466 1.00 94.50 67 SER A O 1
ATOM 506 N N . PHE A 1 68 ? -5.104 -3.004 -3.232 1.00 95.38 68 PHE A N 1
ATOM 507 C CA . PHE A 1 68 ? -5.738 -2.635 -1.972 1.00 95.38 68 PHE A CA 1
ATOM 508 C C . PHE A 1 68 ? -7.250 -2.487 -2.113 1.00 95.38 68 PHE A C 1
ATOM 510 O O . PHE A 1 68 ? -7.770 -1.906 -3.060 1.00 95.38 68 PHE A O 1
ATOM 517 N N . THR A 1 69 ? -7.983 -2.951 -1.106 1.00 97.56 69 THR A N 1
ATOM 518 C CA . THR A 1 69 ? -9.434 -2.786 -1.014 1.00 97.56 69 THR A CA 1
ATOM 519 C C . THR A 1 69 ? -9.794 -2.058 0.271 1.00 97.56 69 THR A C 1
ATOM 521 O O . THR A 1 69 ? -9.467 -2.511 1.367 1.00 97.56 69 THR A O 1
ATOM 524 N N . LYS A 1 70 ? -10.505 -0.933 0.146 1.00 98.19 70 LYS A N 1
ATOM 525 C CA . LYS A 1 70 ? -11.111 -0.247 1.292 1.00 98.19 70 LYS A CA 1
ATOM 526 C C . LYS A 1 70 ? -12.216 -1.115 1.883 1.00 98.19 70 LYS A C 1
ATOM 528 O O . LYS A 1 70 ? -13.009 -1.690 1.137 1.00 98.19 70 LYS A O 1
ATOM 533 N N . LEU A 1 71 ? -12.285 -1.168 3.207 1.00 98.62 71 LEU A N 1
ATOM 534 C CA . LEU A 1 71 ? -13.304 -1.891 3.956 1.00 98.62 71 LEU A CA 1
ATOM 535 C C . LEU A 1 71 ? -14.082 -0.949 4.883 1.00 98.62 71 LEU A C 1
ATOM 537 O O . LEU A 1 71 ? -13.516 -0.009 5.449 1.00 98.62 71 LEU A O 1
ATOM 541 N N . ASP A 1 72 ? -15.372 -1.223 5.066 1.00 97.44 72 ASP A N 1
ATOM 542 C CA . ASP A 1 72 ? -16.196 -0.590 6.100 1.00 97.44 72 ASP A CA 1
ATOM 543 C C . ASP A 1 72 ? -15.936 -1.182 7.503 1.00 97.44 72 ASP A C 1
ATOM 545 O O . ASP A 1 72 ? -15.127 -2.096 7.678 1.00 97.44 72 ASP A O 1
ATOM 549 N N . MET A 1 73 ? -16.647 -0.677 8.518 1.00 95.00 73 MET A N 1
ATOM 550 C CA . MET A 1 73 ? -16.524 -1.133 9.913 1.00 95.00 73 MET A CA 1
ATOM 551 C C . MET A 1 73 ? -16.911 -2.603 10.138 1.00 95.00 73 MET A C 1
ATOM 553 O O . MET A 1 73 ? -16.558 -3.185 11.159 1.00 95.00 73 MET A O 1
ATOM 557 N N . SER A 1 74 ? -17.669 -3.195 9.213 1.00 96.56 74 SER A N 1
ATOM 558 C CA . SER A 1 74 ? -18.061 -4.607 9.248 1.00 96.56 74 SER A CA 1
ATOM 559 C C . SER A 1 74 ? -17.093 -5.487 8.450 1.00 96.56 74 SER A C 1
ATOM 561 O O . SER A 1 74 ? -17.294 -6.697 8.365 1.00 96.56 74 SER A O 1
ATOM 563 N N . GLY A 1 75 ? -16.049 -4.897 7.859 1.00 96.25 75 GLY A N 1
ATOM 564 C CA . GLY A 1 75 ? -15.088 -5.589 7.009 1.00 96.25 75 GLY A CA 1
ATOM 565 C C . GLY A 1 75 ? -15.587 -5.846 5.586 1.00 96.25 75 GLY A C 1
ATOM 566 O O . GLY A 1 75 ? -14.966 -6.631 4.868 1.00 96.25 75 GLY A O 1
ATOM 567 N N . ASN A 1 76 ? -16.685 -5.218 5.152 1.00 98.31 76 ASN A N 1
ATOM 568 C CA . ASN A 1 76 ? -17.169 -5.373 3.782 1.00 98.31 76 ASN A CA 1
ATOM 569 C C . ASN A 1 76 ? -16.371 -4.483 2.825 1.00 98.31 76 ASN A C 1
ATOM 571 O O . ASN A 1 76 ? -16.079 -3.335 3.168 1.00 98.31 76 ASN A O 1
ATOM 575 N N . PRO A 1 77 ? -16.063 -4.961 1.607 1.00 98.25 77 PRO A N 1
ATOM 576 C CA . PRO A 1 77 ? -15.410 -4.145 0.596 1.00 98.25 77 PRO A CA 1
ATOM 577 C C . PRO A 1 77 ? -16.308 -2.987 0.163 1.00 98.25 77 PRO A C 1
ATOM 579 O O . PRO A 1 77 ? -17.495 -3.170 -0.112 1.00 98.25 77 PRO A O 1
ATOM 582 N N . ILE A 1 78 ? -15.716 -1.803 0.052 1.00 98.56 78 ILE A N 1
ATOM 583 C CA . ILE A 1 78 ? -16.379 -0.595 -0.441 1.00 98.56 78 ILE A CA 1
ATOM 584 C C . ILE A 1 78 ? -15.628 -0.020 -1.652 1.00 98.56 78 ILE A C 1
ATOM 586 O O . ILE A 1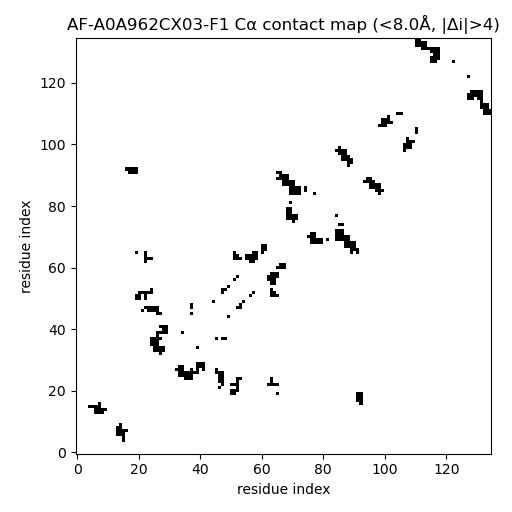 78 ? -14.457 -0.346 -1.862 1.00 98.56 78 ILE A O 1
ATOM 590 N N . PRO A 1 79 ? -16.273 0.829 -2.476 1.00 97.38 79 PRO A N 1
ATOM 591 C CA . PRO A 1 79 ? -15.642 1.377 -3.675 1.00 97.38 79 PRO A CA 1
ATOM 592 C C . PRO A 1 79 ? -14.360 2.163 -3.376 1.00 97.38 79 PRO A C 1
ATOM 594 O O . PRO A 1 79 ? -14.286 2.894 -2.388 1.00 97.38 79 PRO A O 1
ATOM 597 N N . ALA A 1 80 ? -13.384 2.114 -4.288 1.00 94.62 80 ALA A N 1
ATOM 598 C CA . ALA A 1 80 ? -12.142 2.889 -4.177 1.00 94.62 80 ALA A CA 1
ATOM 599 C C . ALA A 1 80 ? -12.392 4.408 -4.051 1.00 94.62 80 ALA A C 1
ATOM 601 O O . ALA A 1 80 ? -11.651 5.111 -3.359 1.00 94.62 80 ALA A O 1
ATOM 602 N N . SER A 1 81 ? -13.483 4.900 -4.650 1.00 96.06 81 SER A N 1
ATOM 603 C CA . SER A 1 81 ? -13.928 6.296 -4.581 1.00 96.06 81 SER A CA 1
ATOM 604 C C . SER A 1 81 ? -14.532 6.707 -3.231 1.00 96.06 81 SER A C 1
ATOM 606 O O . SER A 1 81 ? -14.860 7.879 -3.057 1.00 96.06 81 SER A O 1
ATOM 608 N N . ALA A 1 82 ? -14.719 5.781 -2.283 1.00 97.81 82 ALA A N 1
ATOM 609 C CA . ALA A 1 82 ? -15.226 6.106 -0.954 1.00 97.81 82 ALA A CA 1
ATOM 610 C C . ALA A 1 82 ? -14.275 7.074 -0.235 1.00 97.81 82 ALA A C 1
ATOM 612 O O . ALA A 1 82 ? -13.060 6.862 -0.187 1.00 97.81 82 ALA A O 1
ATOM 613 N N . THR A 1 83 ? -14.834 8.135 0.342 1.00 96.69 83 THR A N 1
ATOM 614 C CA . THR A 1 83 ? -14.077 9.164 1.070 1.00 96.69 83 THR A CA 1
ATOM 615 C C . THR A 1 83 ? -13.778 8.776 2.516 1.00 96.69 83 THR A C 1
ATOM 617 O O . THR A 1 83 ? -12.951 9.421 3.149 1.00 96.69 83 THR A O 1
ATOM 620 N N . GLN A 1 84 ? -14.428 7.729 3.030 1.00 95.75 84 GLN A N 1
ATOM 621 C CA . GLN A 1 84 ? -14.238 7.194 4.377 1.00 95.75 84 GLN A CA 1
ATOM 622 C C . GLN A 1 84 ? -14.192 5.666 4.322 1.00 95.75 84 GLN A C 1
ATOM 624 O O . GLN A 1 84 ? -14.898 5.053 3.520 1.00 95.75 84 GLN A O 1
ATOM 629 N N . TRP A 1 85 ? -13.342 5.069 5.151 1.00 97.44 85 TRP A N 1
ATOM 630 C CA . TRP A 1 85 ? -13.178 3.626 5.318 1.00 97.44 85 TRP A CA 1
ATOM 631 C C . TRP A 1 85 ? -12.619 3.350 6.715 1.00 97.44 85 TRP A C 1
ATOM 633 O O . TRP A 1 85 ? -12.000 4.228 7.314 1.00 97.44 85 TRP A O 1
ATOM 643 N N . SER A 1 86 ? -12.850 2.148 7.239 1.00 96.75 86 SER A N 1
ATOM 644 C CA . SER A 1 86 ? -12.361 1.745 8.565 1.00 96.75 86 SER A CA 1
ATOM 645 C C . SER A 1 86 ? -11.073 0.940 8.471 1.00 96.75 86 SER A C 1
ATOM 647 O O . SER A 1 86 ? -10.197 1.083 9.317 1.00 96.75 86 SER A O 1
ATOM 649 N N . CYS A 1 87 ? -10.933 0.127 7.422 1.00 97.69 87 CYS A N 1
ATOM 650 C CA . CYS A 1 87 ? -9.740 -0.682 7.201 1.00 97.69 87 CYS A CA 1
ATOM 651 C C . CYS A 1 87 ? -9.340 -0.698 5.722 1.00 97.69 87 CYS A C 1
ATOM 653 O O . CYS A 1 87 ? -10.141 -0.400 4.834 1.00 97.69 87 CYS A O 1
ATOM 655 N N . VAL A 1 88 ? -8.102 -1.089 5.451 1.00 97.12 88 VAL A N 1
ATOM 656 C CA . VAL A 1 88 ? -7.586 -1.389 4.115 1.00 97.12 88 VAL A CA 1
ATOM 657 C C . VAL A 1 88 ? -7.104 -2.828 4.116 1.00 97.12 88 VAL A C 1
ATOM 659 O O . VAL A 1 88 ? -6.255 -3.201 4.924 1.00 97.12 88 VAL A O 1
ATOM 662 N N . ARG A 1 89 ? -7.646 -3.644 3.215 1.00 97.00 89 ARG A N 1
ATOM 663 C CA . ARG A 1 89 ? -7.125 -4.979 2.943 1.00 97.00 89 ARG A CA 1
ATOM 664 C C . ARG A 1 89 ? -6.117 -4.913 1.818 1.00 97.00 89 ARG A C 1
ATOM 666 O O . ARG A 1 89 ? -6.400 -4.362 0.761 1.00 97.00 89 ARG A O 1
ATOM 673 N N . ASP A 1 90 ? -4.992 -5.551 2.043 1.00 95.25 90 ASP A N 1
ATOM 674 C CA . ASP A 1 90 ? -4.030 -5.906 1.024 1.00 95.25 90 ASP A CA 1
ATOM 675 C C . ASP A 1 90 ? -4.429 -7.243 0.393 1.00 95.25 90 ASP A C 1
ATOM 677 O O . ASP A 1 90 ? -4.478 -8.274 1.066 1.00 95.25 90 ASP A O 1
ATOM 681 N N . ASN A 1 91 ? -4.764 -7.228 -0.896 1.00 93.50 91 ASN A N 1
ATOM 682 C CA . ASN A 1 91 ? -5.211 -8.430 -1.595 1.00 93.50 91 ASN A CA 1
ATOM 683 C C . ASN A 1 91 ? -4.051 -9.368 -1.963 1.00 93.50 91 ASN A C 1
ATOM 685 O O . ASN A 1 91 ? -4.304 -10.531 -2.275 1.00 93.50 91 ASN A O 1
ATOM 689 N N . VAL A 1 92 ? -2.802 -8.892 -1.923 1.00 90.81 92 VAL A N 1
ATOM 690 C CA . VAL A 1 92 ? -1.606 -9.704 -2.179 1.00 90.81 92 VAL A CA 1
ATOM 691 C C . VAL A 1 92 ? -1.264 -10.524 -0.941 1.00 90.81 92 VAL A C 1
ATOM 693 O O . VAL A 1 92 ? -1.082 -11.737 -1.025 1.00 90.81 92 VAL A O 1
ATOM 696 N N . THR A 1 93 ? -1.181 -9.861 0.211 1.00 90.12 93 THR A N 1
ATOM 697 C CA . THR A 1 93 ? -0.704 -10.477 1.461 1.00 90.12 93 THR A CA 1
ATOM 698 C C . THR A 1 93 ? -1.842 -11.045 2.310 1.00 90.12 93 THR A C 1
ATOM 700 O O . THR A 1 93 ? -1.631 -11.916 3.152 1.00 90.12 93 THR A O 1
ATOM 703 N N . GLY A 1 94 ? -3.072 -10.572 2.082 1.00 91.19 94 GLY A N 1
ATOM 704 C CA . GLY A 1 94 ? -4.251 -10.901 2.880 1.00 91.19 94 GLY A CA 1
ATOM 705 C C . GLY A 1 94 ? -4.329 -10.138 4.204 1.00 91.19 94 GLY A C 1
ATOM 706 O O . GLY A 1 94 ? -5.287 -10.331 4.957 1.00 91.19 94 GLY A O 1
ATOM 707 N N . PHE A 1 95 ? -3.356 -9.274 4.504 1.00 92.56 95 PHE A N 1
ATOM 708 C CA . PHE A 1 95 ? -3.363 -8.469 5.718 1.00 92.56 95 PHE A CA 1
ATOM 709 C C . PHE A 1 95 ? -4.378 -7.333 5.649 1.00 92.56 95 PHE A C 1
ATOM 711 O O . PHE A 1 95 ? -4.710 -6.808 4.586 1.00 92.56 95 PHE A O 1
ATOM 718 N N . VAL A 1 96 ? -4.883 -6.959 6.822 1.00 95.75 96 VAL A N 1
ATOM 719 C CA . VAL A 1 96 ? -5.857 -5.884 6.990 1.00 95.75 96 VAL A CA 1
ATOM 720 C C . VAL A 1 96 ? -5.293 -4.884 7.982 1.00 95.75 96 VAL A C 1
ATOM 722 O O . VAL A 1 96 ? -4.911 -5.250 9.092 1.00 95.75 96 VAL A O 1
ATOM 725 N N . TRP A 1 97 ? -5.268 -3.624 7.571 1.00 94.81 97 TRP A N 1
ATOM 726 C CA . TRP A 1 97 ? -4.764 -2.501 8.347 1.00 94.81 97 TRP A CA 1
ATOM 727 C C . TRP A 1 97 ? -5.918 -1.581 8.718 1.00 94.81 97 TRP A C 1
ATOM 729 O O . TRP A 1 97 ? -6.763 -1.273 7.882 1.00 94.81 97 TRP A O 1
ATOM 739 N N . GLU A 1 98 ? -5.959 -1.145 9.967 1.00 95.44 98 GLU A N 1
ATOM 740 C CA . GLU A 1 98 ? -6.969 -0.220 10.479 1.00 95.44 98 GLU A CA 1
ATOM 741 C C . GLU A 1 98 ? -6.584 1.236 10.178 1.00 95.44 98 GLU A C 1
ATOM 743 O O . GLU A 1 98 ? -5.420 1.620 10.303 1.00 95.44 98 GLU A O 1
ATOM 748 N N . VAL A 1 99 ? -7.570 2.066 9.835 1.00 95.50 99 VAL A N 1
ATOM 749 C CA . VAL A 1 99 ? -7.422 3.524 9.815 1.00 95.50 99 VAL A CA 1
ATOM 750 C C . VAL A 1 99 ? -7.712 4.063 11.207 1.00 95.50 99 VAL A C 1
ATOM 752 O O . VAL A 1 99 ? -8.849 4.010 11.672 1.00 95.50 99 VAL A O 1
ATOM 755 N N . LYS A 1 100 ? -6.684 4.603 11.862 1.00 93.75 100 LYS A N 1
ATOM 756 C CA . LYS A 1 100 ? -6.847 5.279 13.150 1.00 93.75 100 LYS A CA 1
ATOM 757 C C . LYS A 1 100 ? -7.579 6.610 12.994 1.00 93.75 100 LYS A C 1
ATOM 759 O O . LYS A 1 100 ? -7.502 7.260 11.952 1.00 93.75 100 LYS A O 1
ATOM 764 N N . THR A 1 101 ? -8.291 7.001 14.042 1.00 92.38 101 THR A N 1
ATOM 765 C CA . THR A 1 101 ? -9.099 8.222 14.105 1.00 92.38 101 THR A CA 1
ATOM 766 C C . THR A 1 101 ? -8.496 9.242 15.066 1.00 92.38 101 THR A C 1
ATOM 768 O O . THR A 1 101 ? -7.689 8.880 15.911 1.00 92.38 101 THR A O 1
ATOM 771 N N . ASP A 1 102 ? -8.944 10.496 14.984 1.00 92.75 102 ASP A N 1
ATOM 772 C CA . ASP A 1 102 ? -8.633 11.552 15.969 1.00 92.75 102 ASP A CA 1
ATOM 773 C C . ASP A 1 102 ? -9.673 11.633 17.108 1.00 92.75 102 ASP A C 1
ATOM 775 O O . ASP A 1 102 ? -9.678 12.577 17.895 1.00 92.75 102 ASP A O 1
ATOM 779 N N . TYR A 1 103 ? -10.635 10.706 17.137 1.00 87.62 103 TYR A N 1
ATOM 780 C CA . TYR A 1 103 ? -11.702 10.686 18.133 1.00 87.62 103 TYR A CA 1
ATOM 781 C C . TYR A 1 103 ? -11.332 9.788 19.304 1.00 87.62 103 TYR A C 1
ATOM 783 O O . TYR A 1 103 ? -10.872 8.666 19.085 1.00 87.62 103 TYR A O 1
ATOM 791 N N . GLU A 1 104 ? -11.642 10.255 20.516 1.00 84.50 104 GLU A N 1
ATOM 792 C CA . GLU A 1 104 ? -11.464 9.489 21.748 1.00 84.50 104 GLU A CA 1
ATOM 793 C C . GLU A 1 104 ? -12.108 8.096 21.636 1.00 84.50 104 GLU A C 1
ATOM 795 O O . GLU A 1 104 ? -13.268 7.945 21.234 1.00 84.50 104 GLU A O 1
ATOM 800 N N . GLY A 1 105 ? -11.354 7.062 22.011 1.00 85.06 105 GLY A N 1
ATOM 801 C CA . GLY A 1 105 ? -11.794 5.669 21.984 1.00 85.06 105 GLY A CA 1
ATOM 802 C C . GLY A 1 105 ? -10.692 4.715 21.527 1.00 85.06 105 GLY A C 1
ATOM 803 O O . GLY A 1 105 ? -9.562 5.114 21.284 1.00 85.06 105 GLY A O 1
ATOM 804 N N . ILE A 1 106 ? -11.020 3.430 21.369 1.00 85.19 106 ILE A N 1
ATOM 805 C CA . ILE A 1 106 ? -10.035 2.376 21.036 1.00 85.19 106 ILE A CA 1
ATOM 806 C C . ILE A 1 106 ? -9.366 2.538 19.653 1.00 85.19 106 ILE A C 1
ATOM 808 O O . ILE A 1 106 ? -8.353 1.900 19.362 1.00 85.19 106 ILE A O 1
ATOM 812 N N . HIS A 1 107 ? -9.940 3.378 18.792 1.00 89.06 107 HIS A N 1
ATOM 813 C CA . HIS A 1 107 ? -9.441 3.665 17.447 1.00 89.06 107 HIS A CA 1
ATOM 814 C C . HIS A 1 107 ? -8.624 4.963 17.384 1.00 89.06 107 HIS A C 1
ATOM 816 O O . HIS A 1 107 ? -8.113 5.298 16.316 1.00 89.06 107 HIS A O 1
ATOM 822 N N . ASP A 1 108 ? -8.491 5.686 18.499 1.00 91.50 108 ASP A N 1
ATOM 823 C CA . ASP A 1 108 ? -7.718 6.923 18.580 1.00 91.50 108 ASP A CA 1
ATOM 824 C C . ASP A 1 108 ? -6.238 6.657 18.253 1.00 91.50 108 ASP A C 1
ATOM 826 O O . ASP A 1 108 ? -5.639 5.694 18.741 1.00 91.50 108 ASP A O 1
ATOM 830 N N . LYS A 1 109 ? -5.642 7.485 17.395 1.00 91.62 109 LYS A N 1
ATOM 831 C CA . LYS A 1 109 ? -4.217 7.409 17.045 1.00 91.62 109 LYS A CA 1
ATOM 832 C C . LYS A 1 109 ? -3.301 7.810 18.208 1.00 91.62 109 LYS A C 1
ATOM 834 O O . LYS A 1 109 ? -2.145 7.395 18.215 1.00 91.62 109 LYS A O 1
ATOM 839 N N . ASP A 1 110 ? -3.798 8.617 19.146 1.00 91.00 110 ASP A N 1
ATOM 840 C CA . ASP A 1 110 ? -3.030 9.157 20.273 1.00 91.00 110 ASP A CA 1
ATOM 841 C C . ASP A 1 110 ? -3.144 8.276 21.527 1.00 91.00 110 ASP A C 1
ATOM 843 O O . ASP A 1 110 ? -2.506 8.548 22.547 1.00 91.00 110 ASP A O 1
ATOM 847 N N . ILE A 1 111 ? -3.911 7.181 21.454 1.00 85.50 111 ILE A N 1
ATOM 848 C CA . ILE A 1 111 ? -4.062 6.259 22.573 1.00 85.50 111 ILE A CA 1
ATOM 849 C C . ILE A 1 111 ? -2.764 5.500 22.840 1.00 85.50 111 ILE A C 1
ATOM 851 O O . ILE A 1 111 ? -2.127 4.931 21.948 1.00 85.50 111 ILE A O 1
ATOM 855 N N . THR A 1 112 ? -2.387 5.456 24.111 1.00 84.12 112 THR A N 1
ATOM 856 C CA . THR A 1 112 ? -1.253 4.667 24.574 1.00 84.12 112 THR A CA 1
ATOM 857 C C . THR A 1 112 ? -1.766 3.430 25.298 1.00 84.12 112 THR A C 1
ATOM 859 O O . THR A 1 112 ? -2.741 3.477 26.050 1.00 84.12 112 THR A O 1
ATOM 862 N N . TYR A 1 113 ? -1.119 2.298 25.031 1.00 78.12 113 TYR A N 1
ATOM 863 C CA . TYR A 1 113 ? -1.470 1.021 25.637 1.00 78.12 113 TYR A CA 1
ATOM 864 C C . TYR A 1 113 ? -0.410 0.625 26.652 1.00 78.12 113 TYR A C 1
ATOM 866 O O . TYR A 1 113 ? 0.791 0.689 26.374 1.00 78.12 113 TYR A O 1
ATOM 874 N N . ARG A 1 114 ? -0.859 0.164 27.818 1.00 76.56 114 ARG A N 1
ATOM 875 C CA . ARG A 1 114 ? 0.008 -0.400 28.856 1.00 76.56 114 ARG A CA 1
ATOM 876 C C . ARG A 1 114 ? -0.053 -1.920 28.858 1.00 76.56 114 ARG A C 1
ATOM 878 O O . ARG A 1 114 ? -1.055 -2.532 28.493 1.00 76.56 114 ARG A O 1
ATOM 885 N N . TRP A 1 115 ? 1.048 -2.533 29.277 1.00 68.88 115 TRP A N 1
ATOM 886 C CA . TRP A 1 115 ? 1.109 -3.970 29.505 1.00 68.88 115 TRP A CA 1
ATOM 887 C C . TRP A 1 115 ? 0.523 -4.292 30.886 1.00 68.88 115 TRP A C 1
ATOM 889 O O . TRP A 1 115 ? 0.934 -3.692 31.875 1.00 68.88 115 TRP A O 1
ATOM 899 N N . GLY A 1 116 ? -0.415 -5.239 30.950 1.00 64.06 116 GLY A N 1
ATOM 900 C CA . GLY A 1 116 ? -1.168 -5.557 32.167 1.00 64.06 116 GLY A CA 1
ATOM 901 C C . GLY A 1 116 ? -2.567 -4.939 32.132 1.00 64.06 116 GLY A C 1
ATOM 902 O O . GLY A 1 116 ? -2.710 -3.725 32.197 1.00 64.06 116 GLY A O 1
ATOM 903 N N . GLY A 1 117 ? -3.574 -5.804 32.009 1.00 64.62 117 GLY A N 1
ATOM 904 C CA . GLY A 1 117 ? -4.997 -5.470 31.902 1.00 64.62 117 GLY A CA 1
ATOM 905 C C . GLY A 1 117 ? -5.864 -6.698 32.216 1.00 64.62 117 GLY A C 1
ATOM 906 O O . GLY A 1 117 ? -5.341 -7.733 32.637 1.00 64.62 117 GLY A O 1
ATOM 907 N N . ILE A 1 118 ? -7.178 -6.627 31.958 1.00 61.44 118 ILE A N 1
ATOM 908 C CA . ILE A 1 118 ? -8.201 -7.639 32.339 1.00 61.44 118 ILE A CA 1
ATOM 909 C C . ILE A 1 118 ? -7.861 -9.092 31.929 1.00 61.44 118 ILE A C 1
ATOM 911 O O . ILE A 1 118 ? -8.359 -10.032 32.548 1.00 61.44 118 ILE A O 1
ATOM 915 N N . THR A 1 119 ? -7.015 -9.316 30.914 1.00 63.78 119 THR A N 1
ATOM 916 C CA . THR A 1 119 ? -6.650 -10.672 30.445 1.00 63.78 119 THR A CA 1
ATOM 917 C C . THR A 1 119 ? -5.223 -11.104 30.788 1.00 63.78 119 THR A C 1
ATOM 919 O O . THR A 1 119 ? -4.770 -12.139 30.294 1.00 63.78 119 THR A O 1
ATOM 922 N N . HIS A 1 120 ? -4.485 -10.340 31.595 1.00 62.88 120 HIS A N 1
ATOM 923 C CA . HIS A 1 120 ? -3.149 -10.742 32.024 1.00 62.88 120 HIS A CA 1
ATOM 924 C C . HIS A 1 120 ? -3.231 -11.921 33.013 1.00 62.88 120 HIS A C 1
ATOM 926 O O . HIS A 1 120 ? -3.887 -11.839 34.050 1.00 62.88 120 HIS A O 1
ATOM 932 N N . GLN A 1 121 ? -2.569 -13.038 32.690 1.00 60.72 121 GLN A N 1
ATOM 933 C CA . GLN A 1 121 ? -2.478 -14.208 33.567 1.00 60.72 121 GLN A CA 1
ATOM 934 C C . GLN A 1 121 ? -1.217 -14.127 34.438 1.00 60.72 121 GLN A C 1
ATOM 936 O O . GLN A 1 121 ? -0.103 -14.297 33.950 1.00 60.72 121 GLN A O 1
ATOM 941 N N . GLY A 1 122 ? -1.408 -13.910 35.741 1.00 62.72 122 GLY A N 1
ATOM 942 C CA . GLY A 1 122 ? -0.339 -13.798 36.740 1.00 62.72 122 GLY A CA 1
ATOM 943 C C . GLY A 1 122 ? -0.247 -12.394 37.342 1.00 62.72 122 GLY A C 1
ATOM 944 O O . GLY A 1 122 ? -0.879 -11.466 36.860 1.00 62.72 122 GLY A O 1
ATOM 945 N N . ASN A 1 123 ? 0.532 -12.226 38.409 1.00 58.59 123 ASN A N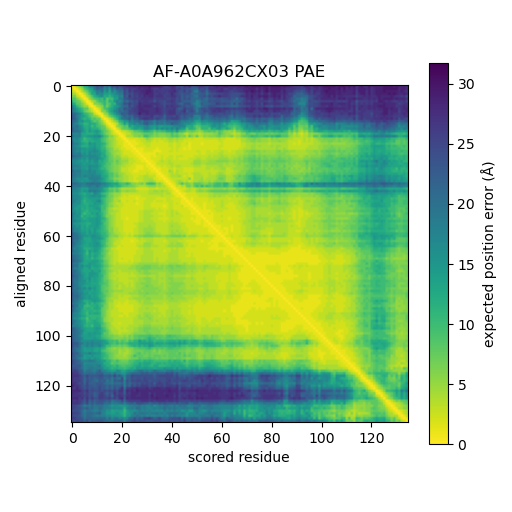 1
ATOM 946 C CA . ASN A 1 123 ? 0.934 -10.912 38.923 1.00 58.59 123 ASN A CA 1
ATOM 947 C C . ASN A 1 123 ? 2.425 -10.759 38.621 1.00 58.59 123 ASN A C 1
ATOM 949 O O . ASN A 1 123 ? 3.271 -11.144 39.426 1.00 58.59 123 ASN A O 1
ATOM 953 N N . TYR A 1 124 ? 2.747 -10.275 37.425 1.00 59.34 124 TYR A N 1
ATOM 954 C CA . TYR A 1 124 ? 4.110 -9.918 37.049 1.00 59.34 124 TYR A CA 1
ATOM 955 C C . TYR A 1 124 ? 4.146 -8.397 36.903 1.00 59.34 124 TYR A C 1
ATOM 957 O O . TYR A 1 124 ? 3.366 -7.841 36.142 1.00 59.34 124 TYR A O 1
ATOM 965 N N . GLY A 1 125 ? 5.008 -7.732 37.675 1.00 59.97 125 GLY A N 1
ATOM 966 C CA . GLY A 1 125 ? 4.979 -6.276 37.856 1.00 59.97 125 GLY A CA 1
ATOM 967 C C . GLY A 1 125 ? 4.356 -5.862 39.194 1.00 59.97 125 GLY A C 1
ATOM 968 O O . GLY A 1 125 ? 3.681 -6.649 39.855 1.00 59.97 125 GLY A O 1
ATOM 969 N N . THR A 1 126 ? 4.654 -4.642 39.640 1.00 59.56 126 THR A N 1
ATOM 970 C CA . THR A 1 126 ? 4.223 -4.115 40.948 1.00 59.56 126 THR A CA 1
ATOM 971 C C . THR A 1 126 ? 2.858 -3.425 40.913 1.00 59.56 126 THR A C 1
ATOM 973 O O . THR A 1 126 ? 2.315 -3.142 41.977 1.00 59.56 126 THR A O 1
ATOM 976 N N . GLU A 1 127 ? 2.296 -3.167 39.727 1.00 67.62 127 GLU A N 1
ATOM 977 C CA . GLU A 1 127 ? 1.040 -2.431 39.543 1.00 67.62 127 GLU A CA 1
ATOM 978 C C . GLU A 1 127 ? 0.096 -3.180 38.592 1.00 67.62 127 GLU A C 1
ATOM 980 O O . GLU A 1 127 ? 0.504 -3.631 37.523 1.00 67.62 127 GLU A O 1
ATOM 985 N N . PHE A 1 128 ? -1.162 -3.329 39.012 1.00 67.69 128 PHE A N 1
ATOM 986 C CA . PHE A 1 128 ? -2.247 -3.941 38.245 1.00 67.69 128 PHE A CA 1
ATOM 987 C C . PHE A 1 128 ? -3.247 -2.856 37.843 1.00 67.69 128 PHE A C 1
ATOM 989 O O . PHE A 1 128 ? -3.655 -2.061 38.690 1.00 67.69 128 PHE A O 1
ATOM 996 N N . TYR A 1 129 ? -3.665 -2.872 36.578 1.00 70.25 129 TYR A N 1
ATOM 997 C CA . TYR A 1 129 ? -4.687 -1.988 36.026 1.00 70.25 129 TYR A CA 1
ATOM 998 C C . TYR A 1 129 ? -5.849 -2.835 35.494 1.00 70.25 129 TYR A C 1
ATOM 1000 O O . TYR A 1 129 ? -5.637 -3.890 34.894 1.00 70.25 129 TYR A O 1
ATOM 1008 N N . ASP A 1 130 ? -7.084 -2.394 35.728 1.00 74.50 130 ASP A N 1
ATOM 1009 C CA . ASP A 1 130 ? -8.309 -3.034 35.234 1.00 74.50 130 ASP A CA 1
ATOM 1010 C C . ASP A 1 130 ? -8.702 -2.551 33.827 1.00 74.50 130 ASP A C 1
ATOM 1012 O O . ASP A 1 130 ? -9.796 -2.836 33.347 1.00 74.50 130 ASP A O 1
ATOM 1016 N N . ASP A 1 131 ? -7.785 -1.879 33.132 1.00 75.00 131 ASP A N 1
ATOM 1017 C CA . ASP A 1 131 ? -7.921 -1.414 31.758 1.00 75.00 131 ASP A CA 1
ATOM 1018 C C . ASP A 1 131 ? -6.639 -1.683 30.950 1.00 75.00 131 ASP A C 1
ATOM 1020 O O . ASP A 1 131 ? -5.631 -2.154 31.474 1.00 75.00 131 ASP A O 1
ATOM 1024 N N . TRP A 1 132 ? -6.693 -1.392 29.649 1.00 72.31 132 TRP A N 1
ATOM 1025 C CA . TRP A 1 132 ? -5.530 -1.437 28.753 1.00 72.31 132 TRP A CA 1
ATOM 1026 C C . TRP A 1 132 ? -4.974 -0.048 28.419 1.00 72.31 132 TRP A C 1
ATOM 1028 O O . TRP A 1 132 ? -3.995 0.052 27.680 1.00 72.31 132 TRP A O 1
ATOM 1038 N N . LEU A 1 133 ? -5.614 1.016 28.905 1.00 72.81 133 LEU A N 1
ATOM 1039 C CA . LEU A 1 133 ? -5.464 2.375 28.389 1.00 72.81 133 LEU A CA 1
ATOM 1040 C C . LEU A 1 133 ? -4.634 3.217 29.348 1.00 72.81 133 LEU A C 1
ATOM 1042 O O . LEU A 1 133 ? -5.012 3.356 30.504 1.00 72.81 133 LEU A O 1
ATOM 1046 N N . SER A 1 134 ? -3.543 3.828 28.900 1.00 66.06 134 SER A N 1
ATOM 1047 C CA . SER A 1 134 ? -2.896 4.894 29.676 1.00 66.06 134 SER A CA 1
ATOM 1048 C C . SER A 1 134 ? -3.476 6.257 29.286 1.00 66.06 134 SER A C 1
ATOM 1050 O O . SER A 1 134 ? -3.503 6.598 28.104 1.00 66.06 134 SER A O 1
ATOM 1052 N N . TRP A 1 135 ? -3.971 6.987 30.291 1.00 65.69 135 TRP A N 1
ATOM 1053 C CA . TRP A 1 135 ? -4.470 8.364 30.188 1.00 65.69 135 TRP A CA 1
ATOM 1054 C C . TRP A 1 135 ? -3.337 9.378 30.344 1.00 65.69 135 TRP A C 1
ATOM 1056 O O . TRP A 1 135 ? -2.424 9.101 31.159 1.00 65.69 135 TRP A O 1
#